Protein AF-A0A358WBC9-F1 (afdb_monomer_lite)

Secondary structure (DSSP, 8-state):
---SS---GGGHHHHHHHHHHHHTTPPPSEEEEETTEEEEEEEEEEE-TTS-EEEEEEEEEEEEETTEEEEEEEEEEEPPP-

Foldseek 3Di:
DDPPQADDPVCVVVQVVQLCVFCPPDDAPDWDQDPQFIKGWHFTWGQHPVRDTFTKIWIWTFDQDPNDTDIDGDDIDGDDDD

Structure (mmCIF, N/CA/C/O backbone):
data_AF-A0A358WBC9-F1
#
_entry.id   AF-A0A358WBC9-F1
#
loop_
_atom_site.group_PDB
_atom_site.id
_atom_site.type_symbol
_atom_site.label_atom_id
_atom_site.label_alt_id
_atom_site.label_comp_id
_atom_site.label_asym_id
_atom_site.label_entity_id
_atom_site.label_seq_id
_atom_site.pdbx_PDB_ins_code
_atom_site.Cartn_x
_atom_site.Cartn_y
_atom_site.Cartn_z
_atom_site.occupancy
_atom_site.B_iso_or_equiv
_atom_site.auth_seq_id
_atom_site.auth_comp_id
_atom_site.auth_asym_id
_atom_site.auth_atom_id
_atom_site.pdbx_PDB_model_num
ATOM 1 N N . MET A 1 1 ? 19.339 -6.859 5.051 1.00 49.91 1 MET A N 1
ATOM 2 C CA . MET A 1 1 ? 18.048 -6.876 4.324 1.00 49.91 1 MET A CA 1
ATOM 3 C C . MET A 1 1 ? 18.348 -6.436 2.898 1.00 49.91 1 MET A C 1
ATOM 5 O O . MET A 1 1 ? 18.951 -5.383 2.747 1.00 49.91 1 MET A O 1
ATOM 9 N N . LYS A 1 2 ? 18.094 -7.267 1.878 1.00 55.62 2 LYS A N 1
ATOM 10 C CA . LYS A 1 2 ? 18.409 -6.910 0.481 1.00 55.62 2 LYS A CA 1
ATOM 11 C C . LYS A 1 2 ? 17.412 -5.839 0.032 1.00 55.62 2 LYS A C 1
ATOM 13 O O . LYS A 1 2 ? 16.224 -6.010 0.288 1.00 55.62 2 LYS A O 1
ATOM 18 N N . ASP A 1 3 ? 17.877 -4.751 -0.572 1.00 64.88 3 ASP A N 1
ATOM 19 C CA . ASP A 1 3 ? 16.975 -3.756 -1.154 1.00 64.88 3 ASP A CA 1
ATOM 20 C C . ASP A 1 3 ? 16.256 -4.392 -2.352 1.00 64.88 3 ASP A C 1
ATOM 22 O O . ASP A 1 3 ? 16.892 -4.801 -3.323 1.00 64.88 3 ASP A O 1
ATOM 26 N N . VAL A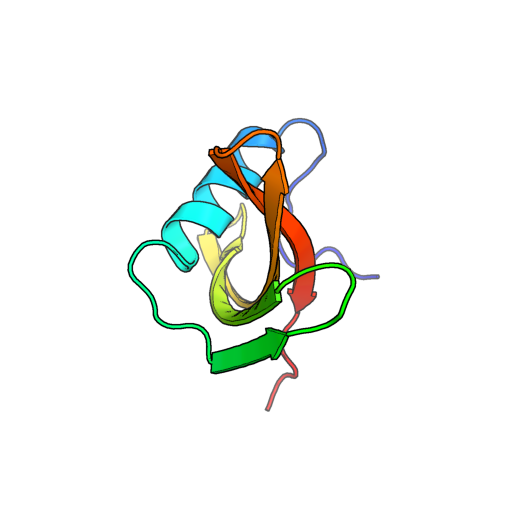 1 4 ? 14.941 -4.578 -2.227 1.00 73.31 4 VAL A N 1
ATOM 27 C CA . VAL A 1 4 ? 14.117 -5.270 -3.232 1.00 73.31 4 VAL A CA 1
ATOM 28 C C . VAL A 1 4 ? 13.412 -4.273 -4.152 1.00 73.31 4 VAL A C 1
ATOM 30 O O . VAL A 1 4 ? 13.101 -4.602 -5.294 1.00 73.31 4 VAL A O 1
ATOM 33 N N . LEU A 1 5 ? 13.165 -3.049 -3.676 1.00 79.31 5 LEU A N 1
ATOM 34 C CA . LEU A 1 5 ? 12.414 -2.039 -4.423 1.00 79.31 5 LEU A CA 1
ATOM 35 C C . LEU A 1 5 ? 13.319 -0.960 -5.028 1.00 79.31 5 LEU A C 1
ATOM 37 O O . LEU A 1 5 ? 12.903 -0.298 -5.975 1.00 79.31 5 LEU A O 1
ATOM 41 N N . GLY A 1 6 ? 14.549 -0.794 -4.537 1.00 81.38 6 GLY A N 1
ATOM 42 C CA . GLY A 1 6 ? 15.530 0.143 -5.087 1.00 81.38 6 GLY A CA 1
ATOM 43 C C . GLY A 1 6 ? 15.228 1.611 -4.778 1.00 81.38 6 GLY A C 1
ATOM 44 O O . GLY A 1 6 ? 15.741 2.497 -5.464 1.00 81.38 6 GLY A O 1
ATOM 45 N N . TYR A 1 7 ? 14.355 1.885 -3.804 1.00 84.25 7 TYR A N 1
ATOM 46 C CA . TYR A 1 7 ? 14.028 3.247 -3.386 1.00 84.25 7 TYR A CA 1
ATOM 47 C C . TYR A 1 7 ? 15.010 3.733 -2.326 1.00 84.25 7 TYR A C 1
ATOM 49 O O . TYR A 1 7 ? 15.258 3.065 -1.326 1.00 84.25 7 TYR A O 1
ATOM 57 N N . THR A 1 8 ? 15.512 4.950 -2.511 1.00 83.88 8 THR A N 1
ATOM 58 C CA . THR A 1 8 ? 16.344 5.630 -1.512 1.00 83.88 8 THR A CA 1
ATOM 59 C C . THR A 1 8 ? 15.516 6.638 -0.714 1.00 83.88 8 THR A C 1
ATOM 61 O O . THR A 1 8 ? 14.388 6.962 -1.088 1.00 83.88 8 THR A O 1
ATOM 64 N N . GLN A 1 9 ? 16.078 7.216 0.355 1.00 83.69 9 GLN A N 1
ATOM 65 C CA . GLN A 1 9 ? 15.410 8.300 1.096 1.00 83.69 9 GLN A CA 1
ATOM 66 C C . GLN A 1 9 ? 15.024 9.492 0.202 1.00 83.69 9 GLN A C 1
ATOM 68 O O . GLN A 1 9 ? 14.005 10.135 0.446 1.00 83.69 9 GLN A O 1
ATOM 73 N N . LYS A 1 10 ? 15.783 9.758 -0.871 1.00 87.94 10 LYS A N 1
ATOM 74 C CA . LYS A 1 10 ? 15.466 10.819 -1.844 1.00 87.94 10 LYS A CA 1
ATOM 75 C C . LYS A 1 10 ? 14.186 10.526 -2.633 1.00 87.94 10 LYS A C 1
ATOM 77 O O . LYS A 1 10 ? 13.506 11.449 -3.070 1.00 87.94 10 LYS A O 1
ATOM 82 N N . ASP A 1 11 ? 13.831 9.251 -2.766 1.00 86.69 11 ASP A N 1
ATOM 83 C CA . ASP A 1 11 ? 12.668 8.775 -3.512 1.00 86.69 11 ASP A CA 1
ATOM 84 C C . ASP A 1 11 ? 11.447 8.523 -2.604 1.00 86.69 11 ASP A C 1
ATOM 86 O O . ASP A 1 11 ? 10.458 7.943 -3.052 1.00 86.69 11 ASP A O 1
ATOM 90 N N . ALA A 1 12 ? 11.475 8.955 -1.335 1.00 84.19 12 ALA A N 1
ATOM 91 C CA . ALA A 1 12 ? 10.440 8.631 -0.348 1.00 84.19 12 ALA A CA 1
ATOM 92 C C . ALA A 1 12 ? 9.017 9.004 -0.804 1.00 84.19 12 ALA A C 1
ATOM 94 O O . ALA A 1 12 ? 8.079 8.237 -0.596 1.00 84.19 12 ALA A O 1
ATOM 95 N N . LYS A 1 13 ? 8.851 10.146 -1.489 1.00 87.50 13 LYS A N 1
ATOM 96 C CA . LYS A 1 13 ? 7.553 10.556 -2.058 1.00 87.50 13 LYS A CA 1
ATOM 97 C C . LYS A 1 13 ? 7.076 9.612 -3.165 1.00 87.50 13 LYS A C 1
ATOM 99 O O . LYS A 1 13 ? 5.884 9.335 -3.253 1.00 87.50 13 LYS A O 1
ATOM 104 N N . LEU A 1 14 ? 7.990 9.133 -4.009 1.00 88.50 14 LEU A N 1
ATOM 105 C CA . LEU A 1 14 ? 7.671 8.211 -5.099 1.00 88.50 14 LEU A CA 1
ATOM 106 C C . LEU A 1 14 ? 7.291 6.834 -4.548 1.00 88.50 14 LEU A C 1
ATOM 108 O O . LEU A 1 14 ? 6.282 6.267 -4.960 1.00 88.50 14 LEU A O 1
ATOM 112 N N . PHE A 1 15 ? 8.051 6.342 -3.568 1.00 88.00 15 PHE A N 1
ATOM 113 C CA . PHE A 1 15 ? 7.718 5.122 -2.841 1.00 88.00 15 PHE A CA 1
ATOM 114 C C . PHE A 1 15 ? 6.339 5.221 -2.180 1.00 88.00 15 PHE A C 1
ATOM 116 O O . PHE A 1 15 ? 5.515 4.328 -2.354 1.00 88.00 15 PHE A O 1
ATOM 123 N N . HIS A 1 16 ? 6.055 6.328 -1.486 1.00 85.69 16 HIS A N 1
ATOM 124 C CA . HIS A 1 16 ? 4.763 6.541 -0.836 1.00 85.69 16 HIS A CA 1
ATOM 125 C C . HIS A 1 16 ? 3.598 6.478 -1.830 1.00 85.69 16 HIS A C 1
ATOM 127 O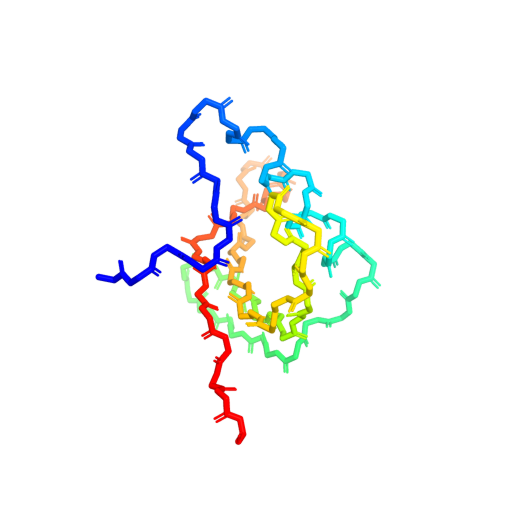 O . HIS A 1 16 ? 2.657 5.724 -1.606 1.00 85.69 16 HIS A O 1
ATOM 133 N N . LYS A 1 17 ? 3.697 7.187 -2.965 1.00 87.88 17 LYS A N 1
ATOM 134 C CA . LYS A 1 17 ? 2.675 7.158 -4.025 1.00 87.88 17 LYS A CA 1
ATOM 135 C C . LYS A 1 17 ? 2.454 5.762 -4.602 1.00 87.88 17 LYS A C 1
ATOM 137 O O . LYS A 1 17 ? 1.318 5.392 -4.881 1.00 87.88 17 LYS A O 1
ATOM 142 N N . ASN A 1 18 ? 3.525 4.994 -4.792 1.00 89.56 18 ASN A N 1
ATOM 143 C CA . ASN A 1 18 ? 3.442 3.618 -5.279 1.00 89.56 18 ASN A CA 1
ATOM 144 C C . ASN A 1 18 ? 2.698 2.720 -4.279 1.00 89.56 18 ASN A C 1
ATOM 146 O O . ASN A 1 18 ? 1.795 1.987 -4.668 1.00 89.56 18 ASN A O 1
ATOM 150 N N . VAL A 1 19 ? 3.019 2.828 -2.984 1.00 88.31 19 VAL A N 1
ATOM 151 C CA . VAL A 1 19 ? 2.316 2.082 -1.929 1.00 88.31 19 VAL A CA 1
ATOM 152 C C . VAL A 1 19 ? 0.847 2.488 -1.849 1.00 88.31 19 VAL A C 1
ATOM 154 O O . VAL A 1 19 ? -0.008 1.610 -1.814 1.00 88.31 19 VAL A O 1
ATOM 157 N N . GLU A 1 20 ? 0.549 3.789 -1.858 1.00 86.06 20 GLU A N 1
ATOM 158 C CA . GLU A 1 20 ? -0.819 4.315 -1.841 1.00 86.06 20 GLU A CA 1
ATOM 159 C C . GLU A 1 20 ? -1.625 3.790 -3.033 1.00 86.06 20 GLU A C 1
ATOM 161 O O . GLU A 1 20 ? -2.668 3.172 -2.842 1.00 86.06 20 GLU A O 1
ATOM 166 N N . SER A 1 21 ? -1.090 3.920 -4.250 1.00 87.94 21 SER A N 1
ATOM 167 C CA . SER A 1 21 ? -1.742 3.432 -5.474 1.00 87.94 21 SER A CA 1
ATOM 168 C C . SER A 1 21 ? -1.971 1.918 -5.447 1.00 87.94 21 SER A C 1
ATOM 170 O O . SER A 1 21 ? -2.953 1.425 -5.995 1.00 87.94 21 SER A O 1
ATOM 172 N N . ALA A 1 22 ? -1.081 1.162 -4.799 1.00 87.81 22 ALA A N 1
ATOM 173 C CA . ALA A 1 22 ? -1.187 -0.290 -4.714 1.00 87.81 22 ALA A CA 1
ATOM 174 C C . ALA A 1 22 ? -2.284 -0.774 -3.754 1.00 87.81 22 ALA A C 1
ATOM 176 O O . ALA A 1 22 ? -2.724 -1.918 -3.889 1.00 87.81 22 ALA A O 1
ATOM 177 N N . ILE A 1 23 ? -2.720 0.062 -2.806 1.00 87.38 23 ILE A N 1
ATOM 178 C CA . ILE A 1 23 ? -3.749 -0.281 -1.810 1.00 87.38 23 ILE A CA 1
ATOM 179 C C . ILE A 1 23 ? -5.041 0.533 -1.962 1.00 87.38 23 ILE A C 1
ATOM 181 O O . ILE A 1 23 ? -6.069 0.146 -1.410 1.00 87.38 23 ILE A O 1
ATOM 185 N N . GLN A 1 24 ? -5.020 1.647 -2.697 1.00 84.00 24 GLN A N 1
ATOM 186 C CA . GLN A 1 24 ? -6.180 2.514 -2.881 1.00 84.00 24 GLN A CA 1
ATOM 187 C C . GLN A 1 24 ? -7.334 1.746 -3.535 1.00 84.00 24 GLN A C 1
ATOM 189 O O . GLN A 1 24 ? -7.173 1.105 -4.571 1.00 84.00 24 GLN A O 1
ATOM 194 N N . GLY A 1 25 ? -8.511 1.800 -2.905 1.00 80.56 25 GLY A N 1
ATOM 195 C CA . GLY A 1 25 ? -9.710 1.104 -3.378 1.00 80.56 25 GLY A CA 1
ATOM 196 C C . GLY A 1 25 ? -9.696 -0.418 -3.189 1.00 80.56 25 GLY A C 1
ATOM 197 O O . GLY A 1 25 ? -10.674 -1.067 -3.551 1.00 80.56 25 GLY A O 1
ATOM 198 N N . LYS A 1 26 ? -8.636 -1.002 -2.610 1.00 86.81 26 LYS A N 1
ATOM 199 C CA . LYS A 1 26 ? -8.588 -2.435 -2.296 1.00 86.81 26 LYS A CA 1
ATOM 200 C C . LYS A 1 26 ? -9.140 -2.724 -0.908 1.00 86.81 26 LYS A C 1
ATOM 202 O O . LYS A 1 26 ? -8.959 -1.951 0.031 1.00 86.81 26 LYS A O 1
ATOM 207 N N . THR A 1 27 ? -9.764 -3.886 -0.766 1.00 88.44 27 THR A N 1
ATOM 208 C CA . THR A 1 27 ? -10.115 -4.447 0.539 1.00 88.44 27 THR A CA 1
ATOM 209 C C . THR A 1 27 ? -8.874 -5.103 1.156 1.00 88.44 27 THR A C 1
ATOM 211 O O . THR A 1 27 ? -8.137 -5.780 0.440 1.00 88.44 27 THR A O 1
ATOM 214 N N . PRO A 1 28 ? -8.605 -4.912 2.457 1.00 90.62 28 PRO A N 1
ATOM 215 C CA . PRO A 1 28 ? -7.474 -5.554 3.120 1.00 90.62 28 PRO A CA 1
ATOM 216 C C . PRO A 1 28 ? -7.651 -7.069 3.222 1.00 90.62 28 PRO A C 1
ATOM 218 O O . PRO A 1 28 ? -8.703 -7.541 3.650 1.00 90.62 28 PRO A O 1
ATOM 221 N N . ASP A 1 29 ? -6.592 -7.823 2.926 1.00 91.94 29 ASP A N 1
ATOM 222 C CA . ASP A 1 29 ? -6.544 -9.283 3.084 1.00 91.94 29 ASP A CA 1
ATOM 223 C C . ASP A 1 29 ? -6.709 -9.711 4.543 1.00 91.94 29 ASP A C 1
ATOM 225 O O . ASP A 1 29 ? -7.289 -10.751 4.852 1.00 91.94 29 ASP A O 1
ATOM 229 N N . LYS A 1 30 ? -6.171 -8.908 5.465 1.00 91.25 30 LYS A N 1
ATOM 230 C CA . LYS A 1 30 ? -6.306 -9.144 6.899 1.00 91.25 30 LYS A CA 1
ATOM 231 C C . LYS A 1 30 ? -6.561 -7.846 7.635 1.00 91.25 30 LYS A C 1
ATOM 233 O O . LYS A 1 30 ? -5.822 -6.875 7.489 1.00 91.25 30 LYS A O 1
ATOM 238 N N . THR A 1 31 ? -7.558 -7.877 8.508 1.00 90.62 31 THR A N 1
ATOM 239 C CA . THR A 1 31 ? -7.834 -6.808 9.466 1.00 90.62 31 THR A CA 1
ATOM 240 C C . THR A 1 31 ? -7.632 -7.331 10.878 1.00 90.62 31 THR A C 1
ATOM 242 O O . THR A 1 31 ? -8.044 -8.437 11.217 1.00 90.62 31 THR A O 1
ATOM 245 N N . THR A 1 32 ? -6.954 -6.556 11.713 1.00 88.06 32 THR A N 1
ATOM 246 C CA . THR A 1 32 ? -6.767 -6.847 13.133 1.00 88.06 32 THR A CA 1
ATOM 247 C C . THR A 1 32 ? -7.075 -5.587 13.918 1.00 88.06 32 THR A C 1
ATOM 249 O O . THR A 1 32 ? -6.351 -4.596 13.827 1.00 88.06 32 THR A O 1
ATOM 252 N N . THR A 1 33 ? -8.156 -5.626 14.685 1.00 86.38 33 THR A N 1
ATOM 253 C CA . THR A 1 33 ? -8.566 -4.531 15.563 1.00 86.38 33 THR A CA 1
ATOM 254 C C . THR A 1 33 ? -8.061 -4.808 16.970 1.00 86.38 33 THR A C 1
ATOM 256 O O . THR A 1 33 ? -8.181 -5.919 17.477 1.00 86.38 33 THR A O 1
ATOM 259 N N . SER A 1 34 ? -7.463 -3.797 17.590 1.00 79.81 34 SER A N 1
ATOM 260 C CA . SER A 1 34 ? -6.959 -3.841 18.961 1.00 79.81 34 SER A CA 1
ATOM 261 C C . SER A 1 34 ? -7.367 -2.573 19.708 1.00 79.81 34 SER A C 1
ATOM 263 O O . SER A 1 34 ? -7.789 -1.597 19.086 1.00 79.81 34 SER A O 1
ATOM 265 N N . GLN A 1 35 ? -7.157 -2.548 21.025 1.00 73.81 35 GLN A N 1
ATOM 266 C CA . GLN A 1 35 ? -7.355 -1.342 21.841 1.00 73.81 35 GLN A CA 1
ATOM 267 C C . GLN A 1 35 ? -6.507 -0.137 21.385 1.00 73.81 35 GLN A C 1
ATOM 269 O O . GLN A 1 35 ? -6.842 1.001 21.688 1.00 73.81 35 GLN A O 1
ATOM 274 N N . TYR A 1 36 ? -5.433 -0.374 20.624 1.00 71.69 36 TYR A N 1
ATOM 275 C CA . TYR A 1 36 ? -4.532 0.661 20.106 1.00 71.69 36 TYR A CA 1
ATOM 276 C C . TYR A 1 36 ? -4.873 1.116 18.676 1.00 71.69 36 TYR A C 1
ATOM 278 O O . TYR A 1 36 ? -4.187 1.973 18.119 1.00 71.69 36 TYR A O 1
ATOM 286 N N . GLY A 1 37 ? -5.911 0.537 18.063 1.00 76.25 37 GLY A N 1
ATOM 287 C CA . GLY A 1 37 ? -6.370 0.876 16.718 1.00 76.25 37 GLY A CA 1
ATOM 288 C C . GLY A 1 37 ? -6.541 -0.332 15.801 1.00 76.25 37 GLY A C 1
ATOM 289 O O . GLY A 1 37 ? -6.394 -1.490 16.207 1.00 76.25 37 GLY A O 1
ATOM 290 N N . THR A 1 38 ? -6.863 -0.041 14.539 1.00 84.31 38 THR A N 1
ATOM 291 C CA . THR A 1 38 ? -7.100 -1.054 13.503 1.00 84.31 38 THR A CA 1
ATOM 292 C C . THR A 1 38 ? -5.900 -1.150 12.576 1.00 84.31 38 THR A C 1
ATOM 294 O O . THR A 1 38 ? -5.453 -0.156 12.005 1.00 84.31 38 THR A O 1
ATOM 297 N N . LYS A 1 39 ? -5.383 -2.364 12.417 1.00 88.38 39 LYS A N 1
ATOM 298 C CA . LYS A 1 39 ? -4.313 -2.707 11.489 1.00 88.38 39 LYS A CA 1
ATOM 299 C C . LYS A 1 39 ? -4.899 -3.445 10.293 1.00 88.38 39 LYS A C 1
ATOM 301 O O . LYS A 1 39 ? -5.578 -4.456 10.457 1.00 88.38 39 LYS A O 1
ATOM 306 N N . HIS A 1 40 ? -4.566 -2.972 9.105 1.00 90.19 40 HIS A N 1
ATOM 307 C CA . HIS A 1 40 ? -4.854 -3.621 7.840 1.00 90.19 40 HIS A CA 1
ATOM 308 C C . HIS A 1 40 ? -3.562 -4.117 7.206 1.00 90.19 40 HIS A C 1
ATOM 310 O O . HIS A 1 40 ? -2.560 -3.403 7.174 1.00 90.19 40 HIS A O 1
ATOM 316 N N . THR A 1 41 ? -3.596 -5.336 6.692 1.00 90.81 41 THR A N 1
ATOM 317 C CA . THR A 1 41 ? -2.531 -5.910 5.878 1.00 90.81 41 THR A CA 1
ATOM 318 C C . THR A 1 41 ? -3.075 -6.137 4.478 1.00 90.81 41 THR A C 1
ATOM 320 O O . THR A 1 41 ? -4.137 -6.741 4.329 1.00 90.81 41 THR A O 1
ATOM 323 N N . TYR A 1 42 ? -2.326 -5.671 3.485 1.00 90.88 42 TYR A N 1
ATOM 324 C CA . TYR A 1 42 ? -2.604 -5.850 2.068 1.00 90.88 42 TYR A CA 1
ATOM 325 C C . TYR A 1 42 ? -1.482 -6.669 1.439 1.00 90.88 42 TYR A C 1
ATOM 327 O O . TYR A 1 42 ? -0.310 -6.297 1.537 1.00 90.88 42 TYR A O 1
ATOM 335 N N . ASN A 1 43 ? -1.839 -7.748 0.762 1.00 91.62 43 ASN A N 1
ATOM 336 C CA . ASN A 1 43 ? -0.946 -8.539 -0.062 1.00 91.62 43 ASN A CA 1
ATOM 337 C C . ASN A 1 43 ? -1.066 -8.002 -1.485 1.00 91.62 43 ASN A C 1
ATOM 339 O O . ASN A 1 43 ? -2.043 -8.247 -2.187 1.00 91.62 43 ASN A O 1
ATOM 343 N N . THR A 1 44 ? -0.088 -7.211 -1.909 1.00 90.19 44 THR A N 1
ATOM 344 C CA . THR A 1 44 ? -0.139 -6.525 -3.202 1.00 90.19 44 THR A CA 1
ATOM 345 C C . THR A 1 44 ? 1.193 -6.610 -3.924 1.00 90.19 44 THR A C 1
ATOM 347 O O . THR A 1 44 ? 2.223 -6.960 -3.354 1.00 90.19 44 THR A O 1
ATOM 350 N N . GLU A 1 45 ? 1.184 -6.273 -5.203 1.00 90.50 45 GLU A N 1
ATOM 351 C CA . GLU A 1 45 ? 2.401 -5.994 -5.947 1.00 90.50 45 GLU A CA 1
ATOM 352 C C . GLU A 1 45 ? 2.745 -4.511 -5.819 1.00 90.50 45 GLU A C 1
ATOM 354 O O . GLU A 1 45 ? 1.867 -3.649 -5.881 1.00 90.50 45 GLU A O 1
ATOM 359 N N . LEU A 1 46 ? 4.030 -4.231 -5.635 1.00 90.12 46 LEU A N 1
ATOM 360 C CA . LEU A 1 46 ? 4.619 -2.905 -5.738 1.00 90.12 46 LEU A CA 1
ATOM 361 C C . LEU A 1 46 ? 5.550 -2.874 -6.941 1.00 90.12 46 LEU A C 1
ATOM 363 O O . LEU A 1 46 ? 6.186 -3.875 -7.275 1.00 90.12 46 LEU A O 1
ATOM 367 N N . ILE A 1 47 ? 5.655 -1.713 -7.573 1.00 89.38 47 ILE A N 1
ATOM 368 C CA . ILE A 1 47 ? 6.604 -1.503 -8.665 1.00 89.38 47 ILE A CA 1
ATOM 369 C C . ILE A 1 47 ? 7.940 -1.052 -8.070 1.00 89.38 47 ILE A C 1
ATOM 371 O O . ILE A 1 47 ? 7.978 -0.111 -7.286 1.00 89.38 47 ILE A O 1
ATOM 375 N N . SER A 1 48 ? 9.042 -1.724 -8.382 1.00 87.56 48 SER A N 1
ATOM 376 C CA . SER A 1 48 ? 10.376 -1.260 -7.998 1.00 87.56 48 SER A CA 1
ATOM 377 C C . SER A 1 48 ? 10.749 -0.003 -8.788 1.00 87.56 48 SER A C 1
ATOM 379 O O . SER A 1 48 ? 10.170 0.301 -9.832 1.00 87.56 48 SER A O 1
ATOM 381 N N . LYS A 1 49 ? 11.794 0.706 -8.359 1.00 86.19 49 LYS A N 1
ATOM 382 C CA . LYS A 1 49 ? 12.357 1.828 -9.123 1.00 86.19 49 LYS A CA 1
ATOM 383 C C . LYS A 1 49 ? 12.817 1.417 -10.530 1.00 86.19 49 LYS A C 1
ATOM 385 O O . LYS A 1 49 ? 12.792 2.239 -11.438 1.00 86.19 49 LYS A O 1
ATOM 390 N N . SER A 1 50 ? 13.199 0.152 -10.717 1.00 85.94 50 SER A N 1
ATOM 391 C CA . SER A 1 50 ? 13.554 -0.416 -12.024 1.00 85.94 50 SER A CA 1
ATOM 392 C C . SER A 1 50 ? 12.349 -0.857 -12.868 1.00 85.94 50 SER A C 1
ATOM 394 O O . SER A 1 50 ? 12.544 -1.355 -13.972 1.00 85.94 50 SER A O 1
ATOM 396 N N . GLY A 1 51 ? 11.117 -0.705 -12.370 1.00 85.31 51 GLY A N 1
ATOM 397 C CA . GLY A 1 51 ? 9.890 -1.120 -13.056 1.00 85.31 51 GLY A CA 1
ATOM 398 C C . GLY A 1 51 ? 9.492 -2.583 -12.831 1.00 85.31 51 GLY A C 1
ATOM 399 O O . GLY A 1 51 ? 8.471 -3.026 -13.353 1.00 85.31 51 GLY A O 1
ATOM 400 N N . ALA A 1 52 ? 10.256 -3.346 -12.047 1.00 87.62 52 ALA A N 1
ATOM 401 C CA . ALA A 1 52 ? 9.938 -4.737 -1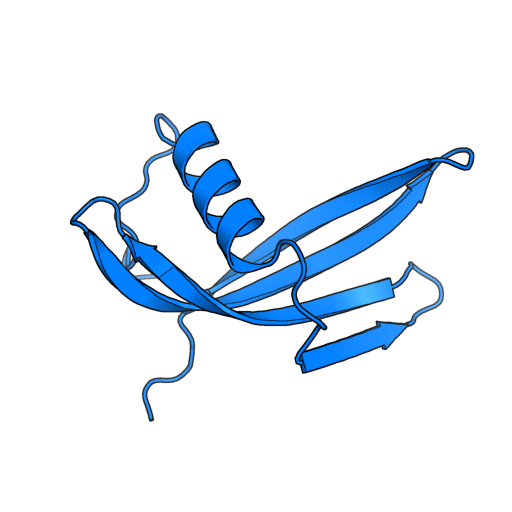1.749 1.00 87.62 52 ALA A CA 1
ATOM 402 C C . ALA A 1 52 ? 8.767 -4.836 -10.763 1.00 87.62 52 ALA A C 1
ATOM 404 O O . ALA A 1 52 ? 8.695 -4.094 -9.785 1.00 87.62 52 ALA A O 1
ATOM 405 N N . LYS A 1 53 ? 7.867 -5.793 -10.985 1.00 88.69 53 LYS A N 1
ATOM 406 C CA . LYS A 1 53 ? 6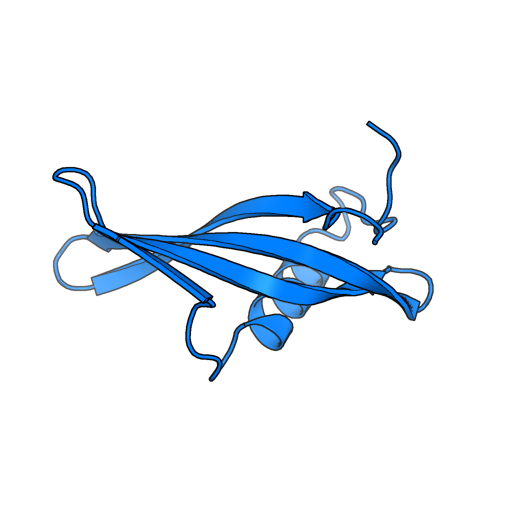.790 -6.098 -10.039 1.00 88.69 53 LYS A CA 1
ATOM 407 C C . LYS A 1 53 ? 7.326 -6.950 -8.894 1.00 88.69 53 LYS A C 1
ATOM 409 O O . LYS A 1 53 ? 7.968 -7.974 -9.120 1.00 88.69 53 LYS A O 1
ATOM 414 N N . VAL A 1 54 ? 7.050 -6.534 -7.665 1.00 87.94 54 VAL A N 1
ATOM 415 C CA . VAL A 1 54 ? 7.497 -7.202 -6.442 1.00 87.94 54 VAL A CA 1
ATOM 416 C C . VAL A 1 54 ? 6.291 -7.450 -5.547 1.00 87.94 54 VAL A C 1
ATOM 418 O O . VAL A 1 54 ? 5.646 -6.501 -5.107 1.00 87.94 54 VAL A O 1
ATOM 421 N N . LYS A 1 55 ? 6.005 -8.718 -5.230 1.00 89.25 55 LYS A N 1
ATOM 422 C CA . LYS A 1 55 ? 5.011 -9.062 -4.203 1.00 89.25 55 LYS A CA 1
ATOM 423 C C . LYS A 1 55 ? 5.467 -8.519 -2.845 1.00 89.25 55 LYS A C 1
ATOM 425 O O . LYS A 1 55 ? 6.589 -8.788 -2.408 1.00 89.25 55 LYS A O 1
ATOM 430 N N . ALA A 1 56 ? 4.597 -7.790 -2.162 1.00 88.06 56 ALA A N 1
ATOM 431 C CA . ALA A 1 56 ? 4.852 -7.178 -0.869 1.00 88.06 56 ALA A CA 1
ATOM 432 C C . ALA A 1 56 ? 3.617 -7.248 0.034 1.00 88.06 56 ALA A C 1
ATOM 434 O O . ALA A 1 56 ? 2.474 -7.197 -0.417 1.00 88.06 56 ALA A O 1
ATOM 435 N N . ASN A 1 57 ? 3.873 -7.317 1.335 1.00 89.19 57 ASN A N 1
ATOM 436 C CA . ASN A 1 57 ? 2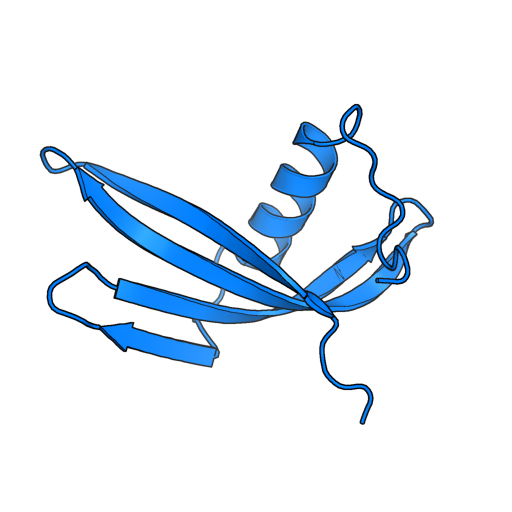.867 -7.076 2.354 1.00 89.19 57 ASN A CA 1
ATOM 437 C C . ASN A 1 57 ? 2.961 -5.606 2.764 1.00 89.19 57 ASN A C 1
ATOM 439 O O . ASN A 1 57 ? 4.015 -5.152 3.221 1.00 89.19 57 ASN A O 1
ATOM 443 N N . VAL A 1 58 ? 1.861 -4.874 2.626 1.00 87.56 58 VAL A N 1
ATOM 444 C CA . VAL A 1 58 ? 1.729 -3.490 3.082 1.00 87.56 58 VAL A CA 1
ATOM 445 C C . VAL A 1 58 ? 0.876 -3.487 4.340 1.00 87.56 58 VAL A C 1
ATOM 447 O O . VAL A 1 58 ? -0.293 -3.862 4.313 1.00 87.56 58 VAL A O 1
ATOM 450 N N . VAL A 1 59 ? 1.461 -3.059 5.456 1.00 87.81 59 VAL A N 1
ATOM 451 C CA . VAL A 1 59 ? 0.771 -2.926 6.738 1.00 87.81 59 VAL A CA 1
ATOM 452 C C . VAL A 1 59 ? 0.462 -1.460 6.995 1.00 87.81 59 VAL A C 1
ATOM 454 O O . VAL A 1 59 ? 1.368 -0.635 7.138 1.00 87.81 59 VAL A O 1
ATOM 457 N N . VAL A 1 60 ? -0.825 -1.154 7.111 1.00 86.38 60 VAL A N 1
ATOM 458 C CA . VAL A 1 60 ? -1.344 0.182 7.403 1.00 86.38 60 VAL A CA 1
ATOM 459 C C . VAL A 1 60 ? -2.075 0.145 8.731 1.00 86.38 60 VAL A C 1
ATOM 461 O O . VAL A 1 60 ? -2.890 -0.741 8.978 1.00 86.38 60 VAL A O 1
ATOM 464 N N . VAL A 1 61 ? -1.797 1.113 9.593 1.00 82.19 61 VAL A N 1
ATOM 465 C CA . VAL A 1 61 ? -2.588 1.338 10.801 1.00 82.19 61 VAL A CA 1
ATOM 466 C C . VAL A 1 61 ? -3.477 2.544 10.563 1.00 82.19 61 VAL A C 1
ATOM 468 O O . VAL A 1 61 ? -3.008 3.615 10.172 1.00 82.19 61 VAL A O 1
ATOM 471 N N . ILE A 1 62 ? -4.769 2.348 10.797 1.00 73.06 62 ILE A N 1
ATOM 472 C CA . ILE A 1 62 ? -5.750 3.419 10.823 1.00 73.06 62 ILE A CA 1
ATOM 473 C C . ILE A 1 62 ? -5.816 3.941 12.252 1.00 73.06 62 ILE A C 1
ATOM 475 O O . ILE A 1 62 ? -6.220 3.221 13.171 1.00 73.06 62 ILE A O 1
ATOM 479 N N . GLN A 1 63 ? -5.426 5.200 12.428 1.00 67.25 63 GLN A N 1
ATOM 480 C CA . GLN A 1 63 ? -5.600 5.927 13.679 1.00 67.25 63 GLN A CA 1
ATOM 481 C C . GLN A 1 63 ? -6.686 6.981 13.490 1.00 67.25 63 GLN A C 1
ATOM 483 O O . GLN A 1 63 ? -6.683 7.735 12.517 1.00 67.25 63 GLN A O 1
ATOM 488 N N . ARG A 1 64 ? -7.639 7.025 14.420 1.00 60.66 64 ARG A N 1
ATOM 489 C CA . ARG A 1 64 ? -8.624 8.102 14.491 1.00 60.66 64 ARG A CA 1
ATOM 490 C C . ARG A 1 64 ? -8.061 9.136 15.453 1.00 60.66 64 ARG A C 1
ATOM 492 O O . ARG A 1 64 ? -8.052 8.898 16.654 1.00 60.66 64 ARG A O 1
ATOM 499 N N . ASP A 1 65 ? -7.549 10.232 14.915 1.00 60.31 65 ASP A N 1
ATOM 500 C CA . ASP A 1 65 ? -6.979 11.322 15.703 1.00 60.31 65 ASP A CA 1
ATOM 501 C C . ASP A 1 65 ? -7.902 12.537 15.573 1.00 60.31 65 ASP A C 1
ATOM 503 O O . ASP A 1 65 ? -8.192 12.980 14.459 1.00 60.31 65 ASP A O 1
ATOM 507 N N . ASN A 1 66 ? -8.460 13.007 16.692 1.00 60.62 66 ASN A N 1
ATOM 508 C CA . ASN A 1 66 ? -9.416 14.124 16.750 1.00 60.62 66 ASN A CA 1
ATOM 509 C C . ASN A 1 66 ? -10.551 14.054 15.703 1.00 60.62 66 ASN A C 1
ATOM 511 O O . ASN A 1 66 ? -10.864 15.031 15.024 1.00 60.62 66 ASN A O 1
ATOM 515 N N . GLY A 1 67 ? -11.149 12.871 15.521 1.00 62.72 67 GLY A N 1
ATOM 516 C CA . GLY A 1 67 ? -12.239 12.647 14.560 1.00 62.72 67 GLY A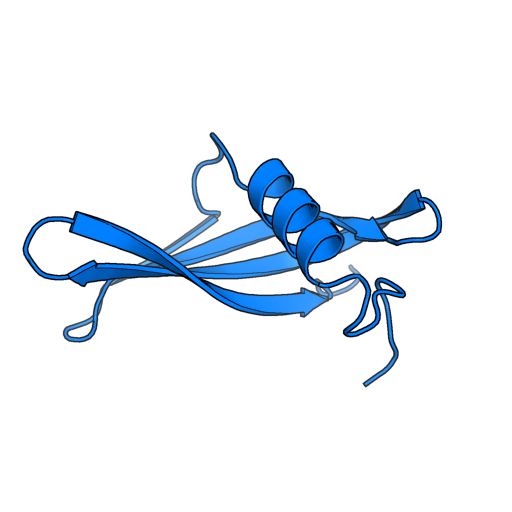 CA 1
ATOM 517 C C . GLY A 1 67 ? -11.803 12.505 13.094 1.00 62.72 67 GLY A C 1
ATOM 518 O O . GLY A 1 67 ? -12.632 12.159 12.253 1.00 62.72 67 GLY A O 1
ATOM 519 N N . ARG A 1 68 ? -10.513 12.687 12.776 1.00 60.56 68 ARG A N 1
ATOM 520 C CA . ARG A 1 68 ? -9.943 12.451 11.442 1.00 60.56 68 ARG A CA 1
ATOM 521 C C . ARG A 1 68 ? -9.312 11.064 11.362 1.00 60.56 68 ARG A C 1
ATOM 523 O O . ARG A 1 68 ? -8.431 10.703 12.140 1.00 60.56 68 ARG A O 1
ATOM 530 N N . THR A 1 69 ? -9.759 10.280 10.390 1.00 60.44 69 THR A N 1
ATOM 531 C CA . THR A 1 69 ? -9.149 8.992 10.052 1.00 60.44 69 THR A CA 1
ATOM 532 C C . THR A 1 69 ? -7.825 9.251 9.335 1.00 60.44 69 THR A C 1
ATOM 534 O O . THR A 1 69 ? -7.819 9.736 8.207 1.00 60.44 69 THR A O 1
ATOM 537 N N . THR A 1 70 ? -6.702 8.949 9.984 1.00 65.06 70 THR A N 1
ATOM 538 C CA . THR A 1 70 ? -5.364 9.027 9.388 1.00 65.06 70 THR A CA 1
ATOM 539 C C . THR A 1 70 ? -4.823 7.631 9.110 1.00 65.06 70 THR A C 1
ATOM 541 O O . THR A 1 70 ? -4.891 6.730 9.948 1.00 65.06 70 THR A O 1
ATOM 544 N N . TYR A 1 71 ? -4.276 7.457 7.908 1.00 64.00 71 TYR A N 1
ATOM 545 C CA . TYR A 1 71 ? -3.634 6.224 7.470 1.00 64.00 71 TYR A CA 1
ATOM 546 C C . TYR A 1 71 ? -2.129 6.375 7.659 1.00 64.00 71 TYR A C 1
ATOM 548 O O . TYR A 1 71 ? -1.494 7.199 7.002 1.00 64.00 71 TYR A O 1
ATOM 556 N N . LYS A 1 72 ? -1.543 5.588 8.560 1.00 73.62 72 LYS A N 1
ATOM 557 C CA . LYS A 1 72 ? -0.089 5.513 8.720 1.00 73.62 72 LYS A CA 1
ATOM 558 C C . LYS A 1 72 ? 0.393 4.193 8.140 1.00 73.62 72 LYS A C 1
ATOM 560 O O . LYS A 1 72 ? 0.046 3.125 8.643 1.00 73.62 72 LYS A O 1
ATOM 565 N N . ILE A 1 73 ? 1.186 4.265 7.072 1.00 72.62 73 ILE A N 1
ATOM 566 C CA . ILE A 1 73 ? 1.893 3.095 6.543 1.00 72.62 73 ILE A CA 1
ATOM 567 C C . ILE A 1 73 ? 2.975 2.746 7.562 1.00 72.62 73 ILE A C 1
ATOM 569 O O . ILE A 1 73 ? 3.902 3.523 7.776 1.00 72.62 73 ILE A O 1
ATOM 573 N N . VAL A 1 74 ? 2.826 1.602 8.223 1.00 72.31 74 VAL A N 1
ATOM 574 C CA . VAL A 1 74 ? 3.711 1.198 9.322 1.00 72.31 74 VAL A CA 1
ATOM 575 C C . VAL A 1 74 ? 4.882 0.392 8.795 1.00 72.31 74 VAL A C 1
ATOM 577 O O . VAL A 1 74 ? 6.014 0.565 9.240 1.00 72.31 74 VAL A O 1
ATOM 580 N N . THR A 1 75 ? 4.633 -0.519 7.856 1.00 79.00 75 THR A N 1
ATOM 581 C CA . THR A 1 75 ? 5.688 -1.382 7.324 1.00 79.00 75 THR A CA 1
ATOM 582 C C . THR A 1 75 ? 5.317 -1.885 5.941 1.00 79.00 75 THR A C 1
ATOM 584 O O . THR A 1 75 ? 4.179 -2.278 5.697 1.00 79.00 75 THR A O 1
ATOM 587 N N . VAL A 1 76 ? 6.306 -1.920 5.055 1.00 81.06 76 VAL A N 1
ATOM 588 C CA . VAL A 1 76 ? 6.244 -2.630 3.779 1.00 81.06 76 VAL A CA 1
ATOM 589 C C . VAL A 1 76 ? 7.379 -3.640 3.779 1.00 81.06 76 VAL A C 1
ATOM 591 O O . VAL A 1 76 ? 8.527 -3.270 4.018 1.00 81.06 76 VAL A O 1
ATOM 594 N N . TYR A 1 77 ? 7.071 -4.911 3.545 1.00 82.44 77 TYR A N 1
ATOM 595 C CA . TYR A 1 77 ? 8.081 -5.967 3.493 1.00 82.44 77 TYR A CA 1
ATOM 596 C C . TYR A 1 77 ? 7.797 -6.948 2.353 1.00 82.44 77 TYR A C 1
ATOM 598 O O . TYR A 1 77 ? 6.635 -7.119 1.975 1.00 82.44 77 TYR A O 1
ATOM 606 N N . PRO A 1 78 ? 8.835 -7.595 1.787 1.00 78.69 78 PRO A N 1
ATOM 607 C CA . PRO A 1 78 ? 8.654 -8.555 0.706 1.00 78.69 78 PRO A CA 1
ATOM 608 C C . PRO A 1 78 ? 7.659 -9.652 1.093 1.00 78.69 78 PRO A C 1
ATOM 610 O O . PRO A 1 78 ? 7.678 -10.161 2.217 1.00 78.69 78 PRO A O 1
ATOM 613 N N . GLY A 1 79 ? 6.788 -10.017 0.156 1.00 73.12 79 GLY A N 1
ATOM 614 C CA . GLY A 1 79 ? 5.991 -11.233 0.255 1.00 73.12 79 GLY A CA 1
ATOM 615 C C . GLY A 1 79 ? 6.904 -12.451 0.323 1.00 73.12 79 GLY A C 1
ATOM 616 O O . GLY A 1 79 ? 8.022 -12.422 -0.201 1.00 73.12 79 GLY A O 1
ATOM 617 N N . LYS A 1 80 ? 6.439 -13.533 0.956 1.00 66.56 80 LYS A N 1
ATOM 618 C CA . LYS A 1 80 ? 7.104 -14.822 0.758 1.00 66.56 80 LYS A CA 1
ATOM 619 C C . LYS A 1 80 ? 7.082 -15.116 -0.745 1.00 66.56 80 LYS A C 1
ATOM 621 O O . LYS A 1 80 ? 6.050 -14.928 -1.388 1.00 66.56 80 LYS A O 1
ATOM 626 N N . LYS A 1 81 ? 8.234 -15.499 -1.301 1.00 54.56 81 LYS A N 1
ATOM 627 C CA . LYS A 1 81 ? 8.236 -16.206 -2.579 1.00 54.56 81 LYS A CA 1
ATOM 628 C C . LYS A 1 81 ? 7.575 -17.550 -2.301 1.00 54.56 81 LYS A C 1
ATOM 630 O O . LYS A 1 81 ? 8.025 -18.239 -1.385 1.00 54.56 81 LYS A O 1
ATOM 635 N N . ASP A 1 82 ? 6.484 -17.817 -3.007 1.00 49.38 82 ASP A N 1
ATOM 636 C CA . ASP A 1 82 ? 6.015 -19.187 -3.208 1.00 49.38 82 ASP A CA 1
ATOM 637 C C . ASP A 1 82 ? 7.142 -20.020 -3.837 1.00 49.38 82 ASP A C 1
ATOM 639 O O . ASP A 1 82 ? 7.898 -19.446 -4.666 1.00 49.38 82 ASP A O 1
#

pLDDT: mean 80.41, std 11.06, range [49.38, 91.94]

Sequence (82 aa):
MKDVLGYTQKDAKLFHKNVESAIQGKTPDKTTTSQYGTKHTYNTELISKSGAKVKANVVVVIQRDNGRTTYKIVTVYPGKKD

Radius of gyration: 13.43 Å; chains: 1; bounding box: 31×33×35 Å